Protein AF-A0A919MXL4-F1 (afdb_monomer_lite)

Radius of gyration: 24.83 Å; chains: 1; bounding box: 39×40×76 Å

Organism: NCBI:txid135950

Sequence (112 aa):
MSSLPDAERDASEVVQMLAGLVALLRGREPLSDDDTRTLLHMALEGSISAARVLEYLRALQGSGDGAATAVPPRLGPWRDWVPPRGDLLGQGAGAPRIEQLPRHRPRHDPGE

pLDDT: mean 73.87, std 18.13, range [36.5, 97.81]

Structure (mmCIF, N/CA/C/O backbone):
data_AF-A0A919MXL4-F1
#
_entry.id   AF-A0A919MXL4-F1
#
loop_
_atom_site.group_PDB
_atom_site.id
_atom_site.type_symbol
_atom_site.label_atom_id
_atom_site.label_alt_id
_atom_site.label_comp_id
_atom_site.label_asym_id
_atom_site.label_entity_id
_atom_site.label_seq_id
_atom_site.pdbx_PDB_ins_code
_atom_site.Cartn_x
_atom_site.Cartn_y
_atom_site.Cartn_z
_atom_site.occupancy
_atom_site.B_iso_or_equiv
_atom_site.auth_seq_id
_atom_site.auth_comp_id
_atom_site.auth_asym_id
_atom_site.auth_atom_id
_atom_site.pdbx_PDB_model_num
ATOM 1 N N . MET A 1 1 ? 21.582 -5.518 -1.707 1.00 46.72 1 MET A N 1
ATOM 2 C CA . MET A 1 1 ? 20.861 -4.246 -1.930 1.00 46.72 1 MET A CA 1
ATOM 3 C C . MET A 1 1 ? 19.547 -4.630 -2.588 1.00 46.72 1 MET A C 1
ATOM 5 O O . MET A 1 1 ? 19.627 -5.382 -3.552 1.00 46.72 1 MET A O 1
ATOM 9 N N . SER A 1 2 ? 18.387 -4.273 -2.021 1.00 63.69 2 SER A N 1
ATOM 10 C CA . SER A 1 2 ? 17.096 -4.641 -2.628 1.00 63.69 2 SER A CA 1
ATOM 11 C C . SER A 1 2 ? 16.904 -3.873 -3.936 1.00 63.69 2 SER A C 1
ATOM 13 O O . SER A 1 2 ? 17.401 -2.751 -4.080 1.00 63.69 2 SER A O 1
ATOM 15 N N . SER A 1 3 ? 16.285 -4.515 -4.925 1.00 81.38 3 SER A N 1
ATOM 16 C CA . SER A 1 3 ? 16.034 -3.884 -6.219 1.00 81.38 3 SER A CA 1
ATOM 17 C C . SER A 1 3 ? 14.839 -2.924 -6.134 1.00 81.38 3 SER A C 1
ATOM 19 O O . SER A 1 3 ? 14.040 -3.000 -5.202 1.00 81.38 3 SER A O 1
ATOM 21 N N . LEU A 1 4 ? 14.697 -2.005 -7.098 1.00 81.44 4 LEU A N 1
ATOM 22 C CA . LEU A 1 4 ? 13.546 -1.090 -7.151 1.00 81.44 4 LEU A CA 1
ATOM 23 C C . LEU A 1 4 ? 12.191 -1.843 -7.168 1.00 81.44 4 LEU A C 1
ATOM 25 O O . LEU A 1 4 ? 11.301 -1.439 -6.420 1.00 81.44 4 LEU A O 1
ATOM 29 N N . PRO A 1 5 ? 12.026 -2.948 -7.928 1.00 82.19 5 PRO A N 1
ATOM 30 C CA . PRO A 1 5 ? 10.831 -3.791 -7.842 1.00 82.19 5 PRO A CA 1
ATOM 31 C C . PRO A 1 5 ? 10.585 -4.403 -6.456 1.00 82.19 5 PRO A C 1
ATOM 33 O O . PRO A 1 5 ? 9.440 -4.443 -6.008 1.00 82.19 5 PRO A O 1
ATOM 36 N N . ASP A 1 6 ? 11.639 -4.845 -5.760 1.00 86.00 6 ASP A N 1
ATOM 37 C CA . ASP A 1 6 ? 11.503 -5.382 -4.398 1.00 86.00 6 ASP A CA 1
ATOM 38 C C . ASP A 1 6 ? 11.029 -4.286 -3.436 1.00 86.00 6 ASP A C 1
ATOM 40 O O . ASP A 1 6 ? 10.111 -4.497 -2.652 1.00 86.00 6 ASP A O 1
ATOM 44 N N . ALA A 1 7 ? 11.588 -3.077 -3.556 1.00 86.12 7 ALA A N 1
ATOM 45 C CA . ALA A 1 7 ? 11.196 -1.937 -2.734 1.00 86.12 7 ALA A CA 1
ATOM 46 C C . ALA A 1 7 ? 9.733 -1.512 -2.964 1.00 86.12 7 ALA A C 1
ATOM 48 O O . ALA A 1 7 ? 9.046 -1.148 -2.009 1.00 86.12 7 ALA A O 1
ATOM 49 N N . GLU A 1 8 ? 9.235 -1.555 -4.207 1.00 89.19 8 GLU A N 1
ATOM 50 C CA . GLU A 1 8 ? 7.821 -1.270 -4.494 1.00 89.19 8 GLU A CA 1
ATOM 51 C C . GLU A 1 8 ? 6.907 -2.326 -3.864 1.00 89.19 8 GLU A C 1
ATOM 53 O O . GLU A 1 8 ? 5.897 -1.987 -3.238 1.00 89.19 8 GLU A O 1
ATOM 58 N N . ARG A 1 9 ? 7.272 -3.605 -4.003 1.00 88.56 9 ARG A N 1
ATOM 59 C CA . ARG A 1 9 ? 6.531 -4.710 -3.398 1.00 88.56 9 ARG A CA 1
ATOM 60 C C . ARG A 1 9 ? 6.461 -4.550 -1.882 1.00 88.56 9 ARG A C 1
ATOM 62 O O . ARG A 1 9 ? 5.360 -4.568 -1.337 1.00 88.56 9 ARG A O 1
ATOM 69 N N . ASP A 1 10 ? 7.599 -4.329 -1.233 1.00 91.31 10 ASP A N 1
ATOM 70 C CA . ASP A 1 10 ? 7.683 -4.135 0.214 1.00 91.31 10 ASP A CA 1
ATOM 71 C C . ASP A 1 10 ? 6.823 -2.938 0.657 1.00 91.31 10 ASP A C 1
ATOM 73 O O . ASP A 1 10 ? 6.042 -3.036 1.605 1.00 91.31 10 ASP A O 1
ATOM 77 N N . ALA A 1 11 ? 6.885 -1.816 -0.071 1.00 90.12 11 ALA A N 1
ATOM 78 C CA . ALA A 1 11 ? 6.054 -0.645 0.209 1.00 90.12 11 ALA A CA 1
ATOM 79 C C . ALA A 1 11 ? 4.551 -0.950 0.062 1.00 90.12 11 ALA A C 1
ATOM 81 O O . ALA A 1 11 ? 3.746 -0.520 0.892 1.00 90.12 11 ALA A O 1
ATOM 82 N N . SER A 1 12 ? 4.159 -1.725 -0.953 1.00 90.75 12 SER A N 1
ATOM 83 C CA . SER A 1 12 ? 2.773 -2.169 -1.135 1.00 90.75 12 SER A CA 1
ATOM 84 C C . SER A 1 12 ? 2.309 -3.092 -0.003 1.00 90.75 12 SER A C 1
ATOM 86 O O . SER A 1 12 ? 1.182 -2.947 0.477 1.00 90.75 12 SER A O 1
ATOM 88 N N . GLU A 1 13 ? 3.153 -4.021 0.448 1.00 95.31 13 GLU A N 1
ATOM 89 C CA . GLU A 1 13 ? 2.853 -4.914 1.575 1.00 95.31 13 GLU A CA 1
ATOM 90 C C . GLU A 1 13 ? 2.656 -4.118 2.877 1.00 95.31 13 GLU A C 1
ATOM 92 O O . GLU A 1 13 ? 1.686 -4.346 3.604 1.00 95.31 13 GLU A O 1
ATOM 97 N N . VA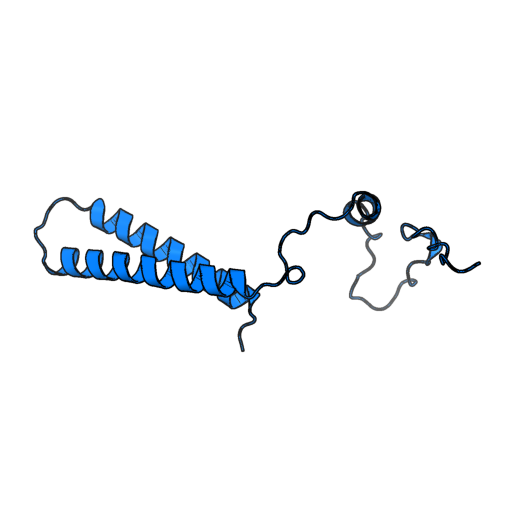L A 1 14 ? 3.493 -3.106 3.129 1.00 95.50 14 VAL A N 1
ATOM 98 C CA . VAL A 1 14 ? 3.354 -2.205 4.287 1.00 95.50 14 VAL A CA 1
ATOM 99 C C . VAL A 1 14 ? 2.055 -1.395 4.228 1.00 95.50 14 VAL A C 1
ATOM 101 O O . VAL A 1 14 ? 1.350 -1.302 5.235 1.00 95.50 14 VAL A O 1
ATOM 104 N N . VAL A 1 15 ? 1.686 -0.844 3.064 1.00 95.25 15 VAL A N 1
ATOM 105 C CA . VAL A 1 15 ? 0.408 -0.124 2.892 1.00 95.25 15 VAL A CA 1
ATOM 106 C C . VAL A 1 15 ? -0.778 -1.027 3.239 1.00 95.25 15 VAL A C 1
ATOM 108 O O . VAL A 1 15 ? -1.669 -0.617 3.987 1.00 95.25 15 VAL A O 1
ATOM 111 N N . GLN A 1 16 ? -0.783 -2.264 2.736 1.00 95.00 16 GLN A N 1
ATOM 112 C CA . GLN A 1 16 ? -1.858 -3.223 3.004 1.00 95.00 16 GLN A CA 1
ATOM 113 C C . GLN A 1 16 ? -1.910 -3.629 4.479 1.00 95.00 16 GLN A C 1
ATOM 115 O O . GLN A 1 16 ? -2.994 -3.671 5.066 1.00 95.00 16 GLN A O 1
ATOM 120 N N . MET A 1 17 ? -0.753 -3.872 5.098 1.00 97.81 17 MET A N 1
ATOM 121 C CA . MET A 1 17 ? -0.654 -4.203 6.518 1.00 97.81 17 MET A CA 1
ATOM 122 C C . MET A 1 17 ? -1.230 -3.084 7.393 1.00 97.81 17 MET A C 1
ATOM 124 O O . MET A 1 17 ? -2.046 -3.352 8.276 1.00 97.81 17 MET A O 1
ATOM 128 N N . LEU A 1 18 ? -0.852 -1.829 7.136 1.00 96.75 18 LEU A N 1
ATOM 129 C CA . LEU A 1 18 ? -1.323 -0.681 7.912 1.00 96.75 18 LEU A CA 1
ATOM 130 C C . LEU A 1 18 ? -2.817 -0.426 7.704 1.00 96.75 18 LEU A C 1
ATOM 132 O O . LEU A 1 18 ? -3.528 -0.162 8.672 1.00 96.75 18 LEU A O 1
ATOM 136 N N . ALA A 1 19 ? -3.326 -0.584 6.480 1.00 94.56 19 ALA A N 1
ATOM 137 C CA . ALA A 1 19 ? -4.762 -0.519 6.216 1.00 94.56 19 ALA A CA 1
ATOM 138 C C . ALA A 1 19 ? -5.536 -1.609 6.983 1.00 94.56 19 ALA A C 1
ATOM 140 O O . ALA A 1 19 ? -6.577 -1.326 7.584 1.00 94.56 19 ALA A O 1
ATOM 141 N N . GLY A 1 20 ? -5.005 -2.836 7.021 1.00 95.12 20 GLY A N 1
ATOM 142 C CA . GLY A 1 20 ? -5.557 -3.935 7.813 1.00 95.12 20 GLY A CA 1
ATOM 143 C C . GLY A 1 20 ? -5.542 -3.640 9.314 1.00 95.12 20 GLY A C 1
ATOM 144 O O . GLY A 1 20 ? -6.549 -3.840 9.990 1.00 95.12 20 GLY A O 1
ATOM 145 N N . LEU A 1 21 ? -4.442 -3.089 9.832 1.00 94.81 21 LEU A N 1
ATOM 146 C CA . LEU A 1 21 ? -4.327 -2.685 11.233 1.00 94.81 21 LEU A CA 1
ATOM 147 C C . LEU A 1 21 ? -5.344 -1.595 11.596 1.00 94.81 21 LEU A C 1
ATOM 149 O O . LEU A 1 21 ? -6.024 -1.711 12.611 1.00 94.81 21 LEU A O 1
ATOM 153 N N . VAL A 1 22 ? -5.511 -0.577 10.749 1.00 94.62 22 VAL A N 1
ATOM 154 C CA . VAL A 1 22 ? -6.539 0.462 10.927 1.00 94.62 22 VAL A CA 1
ATOM 155 C C . VAL A 1 22 ? -7.939 -0.154 10.975 1.00 94.62 22 VAL A C 1
ATOM 157 O O . VAL A 1 22 ? -8.734 0.209 11.842 1.00 94.62 22 VAL A O 1
ATOM 160 N N . ALA A 1 23 ? -8.251 -1.091 10.075 1.00 93.62 23 ALA A N 1
ATOM 161 C CA . ALA A 1 23 ? -9.544 -1.774 10.061 1.00 93.62 23 ALA A CA 1
ATOM 162 C C . ALA A 1 23 ? -9.776 -2.592 11.344 1.00 93.62 23 ALA A C 1
ATOM 164 O O . ALA A 1 23 ? -10.852 -2.507 11.938 1.00 93.62 23 ALA A O 1
ATOM 165 N N . LEU A 1 24 ? -8.755 -3.318 11.813 1.00 93.06 24 LEU A N 1
ATOM 166 C CA . LEU A 1 24 ? -8.807 -4.080 13.063 1.00 93.06 24 LEU A CA 1
ATOM 167 C C . LEU A 1 24 ? -9.008 -3.176 14.283 1.00 93.06 24 LEU A C 1
ATOM 169 O O . LEU A 1 24 ? -9.827 -3.489 15.144 1.00 93.06 24 LEU A O 1
ATOM 173 N N . LEU A 1 25 ? -8.296 -2.049 14.355 1.00 90.06 25 LEU A N 1
ATOM 174 C CA . LEU A 1 25 ? -8.402 -1.101 15.466 1.00 90.06 25 LEU A CA 1
ATOM 175 C C . LEU A 1 25 ? -9.760 -0.385 15.488 1.00 90.06 25 LEU A C 1
ATOM 177 O O . LEU A 1 25 ? -10.307 -0.169 16.563 1.00 90.06 25 LEU A O 1
ATOM 181 N N . ARG A 1 26 ? -10.343 -0.072 14.322 1.00 88.62 26 ARG A N 1
ATOM 182 C CA . ARG A 1 26 ? -11.698 0.506 14.220 1.00 88.62 26 ARG A CA 1
ATOM 183 C C . ARG A 1 26 ? -12.810 -0.482 14.573 1.00 88.62 26 ARG A C 1
ATOM 185 O O . ARG A 1 26 ? -13.873 -0.054 15.004 1.00 88.62 26 ARG A O 1
ATOM 192 N N . GLY A 1 27 ? -12.582 -1.776 14.353 1.00 86.31 27 GLY A N 1
ATOM 193 C CA . GLY A 1 27 ? -13.541 -2.839 14.659 1.00 86.31 27 GLY A CA 1
ATOM 194 C C . GLY A 1 27 ? -13.576 -3.259 16.132 1.00 86.31 27 GLY A C 1
ATOM 195 O O . GLY A 1 27 ? -14.440 -4.048 16.509 1.00 86.31 27 GLY A O 1
ATOM 196 N N . ARG A 1 28 ? -12.656 -2.763 16.970 1.00 82.19 28 ARG A N 1
ATOM 197 C CA . ARG A 1 28 ? -12.689 -2.995 18.419 1.00 82.19 28 ARG A CA 1
ATOM 198 C C . ARG A 1 28 ? -13.697 -2.037 19.073 1.00 82.19 28 ARG A C 1
ATOM 200 O O . ARG A 1 28 ? -13.568 -0.823 18.957 1.00 82.19 28 ARG A O 1
ATOM 207 N N . GLU A 1 29 ? -14.705 -2.605 19.738 1.00 67.25 29 GLU A N 1
ATOM 208 C CA . GLU A 1 29 ? -15.685 -1.908 20.598 1.00 67.25 29 GLU A CA 1
ATOM 209 C C . GLU A 1 29 ? -14.983 -1.066 21.692 1.00 67.25 29 GLU A C 1
ATOM 211 O O . GLU A 1 29 ? -13.827 -1.345 22.030 1.00 67.25 29 GLU A O 1
ATOM 216 N N . PRO A 1 30 ? -15.629 -0.016 22.240 1.00 61.50 30 PRO A N 1
ATOM 217 C CA . PRO A 1 30 ? -14.960 1.142 22.807 1.00 61.50 30 PRO A CA 1
ATOM 218 C C . PRO A 1 30 ? -14.550 0.893 24.258 1.00 61.50 30 PRO A C 1
ATOM 220 O O . PRO A 1 30 ? -15.092 1.477 25.194 1.00 61.50 30 PRO A O 1
ATOM 223 N N . LEU A 1 31 ? -13.513 0.089 24.464 1.00 57.16 31 LEU A N 1
ATOM 224 C CA . LEU A 1 31 ? -12.639 0.351 25.596 1.00 57.16 31 LEU A CA 1
ATOM 225 C C . LEU A 1 31 ? -11.829 1.583 25.214 1.00 57.16 31 LEU A C 1
ATOM 227 O O . LEU A 1 31 ? -11.015 1.545 24.296 1.00 57.16 31 LEU A O 1
ATOM 231 N N . SER A 1 32 ? -12.168 2.702 25.859 1.00 63.78 32 SER A N 1
ATOM 232 C CA . SER A 1 32 ? -11.495 3.999 25.788 1.00 63.78 32 SER A CA 1
ATOM 233 C C . SER A 1 32 ? -10.054 3.875 26.283 1.00 63.78 32 SER A C 1
ATOM 235 O O . SER A 1 32 ? -9.690 4.405 27.329 1.00 63.78 32 SER A O 1
ATOM 237 N N . ASP A 1 33 ? -9.260 3.144 25.526 1.00 82.50 33 ASP A N 1
ATOM 238 C CA . ASP A 1 33 ? -7.868 2.887 25.779 1.00 82.50 33 ASP A CA 1
ATOM 239 C C . ASP A 1 33 ? -7.083 3.898 24.951 1.00 82.50 33 ASP A C 1
ATOM 241 O O . ASP A 1 33 ? -7.166 3.930 23.717 1.00 82.50 33 ASP A O 1
ATOM 245 N N . ASP A 1 34 ? -6.412 4.810 25.644 1.00 86.62 34 ASP A N 1
ATOM 246 C CA . ASP A 1 34 ? -5.620 5.874 25.026 1.00 86.62 34 ASP A CA 1
ATOM 247 C C . ASP A 1 34 ? -4.545 5.285 24.095 1.00 86.62 34 ASP A C 1
ATOM 249 O O . ASP A 1 34 ? -4.277 5.810 23.010 1.00 86.62 34 ASP A O 1
ATOM 253 N N . ASP A 1 35 ? -4.056 4.093 24.441 1.00 87.06 35 ASP A N 1
ATOM 254 C CA . ASP A 1 35 ? -3.157 3.285 23.625 1.00 87.06 35 ASP A CA 1
ATOM 255 C C . ASP A 1 35 ? -3.801 2.891 22.288 1.00 87.06 35 ASP A C 1
ATOM 257 O O . ASP A 1 35 ? -3.174 3.011 21.236 1.00 87.06 35 ASP A O 1
ATOM 261 N N . THR A 1 36 ? -5.081 2.501 22.276 1.00 89.06 36 THR A N 1
ATOM 262 C CA . THR A 1 36 ? -5.799 2.160 21.035 1.00 89.06 36 THR A CA 1
ATOM 263 C C . THR A 1 36 ? -5.970 3.383 20.131 1.00 89.06 36 THR A C 1
ATOM 265 O O . THR A 1 36 ? -5.811 3.272 18.911 1.00 89.06 36 THR A O 1
ATOM 268 N N . ARG A 1 37 ? -6.237 4.570 20.698 1.00 89.44 37 ARG A N 1
ATOM 269 C CA . ARG A 1 37 ? -6.297 5.823 19.920 1.00 89.44 37 ARG A CA 1
ATOM 270 C C . ARG A 1 37 ? -4.934 6.193 19.347 1.00 89.44 37 ARG A C 1
ATOM 272 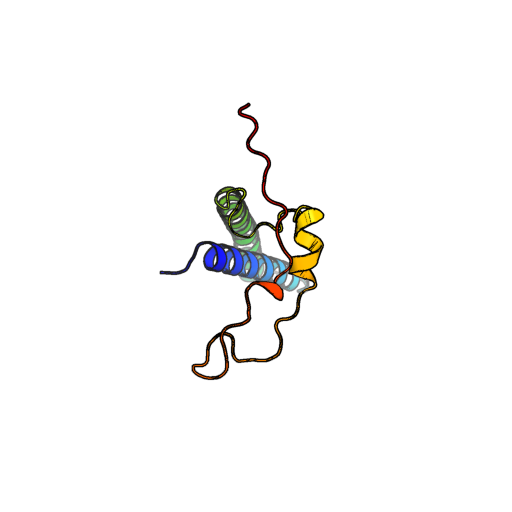O O . ARG A 1 37 ? -4.846 6.548 18.171 1.00 89.44 37 ARG A O 1
ATOM 279 N N . THR A 1 38 ? -3.885 6.060 20.150 1.00 92.06 38 THR A N 1
ATOM 280 C CA . THR A 1 38 ? -2.504 6.341 19.746 1.00 92.06 38 THR A CA 1
ATOM 281 C C . THR A 1 38 ? -2.056 5.396 18.632 1.00 92.06 38 THR A C 1
ATOM 283 O O . THR A 1 38 ? -1.564 5.847 17.598 1.00 92.06 38 THR A O 1
ATOM 286 N N . LEU A 1 39 ? -2.311 4.092 18.773 1.00 92.31 39 LEU A N 1
ATOM 287 C CA . LEU A 1 39 ? -2.032 3.086 17.745 1.00 92.31 39 LEU A CA 1
ATOM 288 C C . LEU A 1 39 ? -2.811 3.350 16.455 1.00 92.31 39 LEU A C 1
ATOM 290 O O . LEU A 1 39 ? -2.245 3.234 15.369 1.00 92.31 39 LEU A O 1
ATOM 294 N N . LEU A 1 40 ? -4.085 3.741 16.555 1.00 93.25 40 LEU A N 1
ATOM 295 C CA . LEU A 1 40 ? -4.895 4.077 15.386 1.00 93.25 40 LEU A CA 1
ATOM 296 C C . LEU A 1 40 ? -4.336 5.301 14.656 1.00 93.25 40 LEU A C 1
ATOM 298 O O . LEU A 1 40 ? -4.242 5.285 13.429 1.00 93.25 40 LEU A O 1
ATOM 302 N N . HIS A 1 41 ? -3.945 6.342 15.392 1.00 94.62 41 HIS A N 1
ATOM 303 C CA . HIS A 1 41 ? -3.341 7.535 14.808 1.00 94.62 41 HIS A CA 1
ATOM 304 C C . HIS A 1 41 ? -2.015 7.209 14.107 1.00 94.62 41 HIS A C 1
ATOM 306 O O . HIS A 1 41 ? -1.847 7.549 12.938 1.00 94.62 41 HIS A O 1
ATOM 312 N N . MET A 1 42 ? -1.121 6.463 14.764 1.00 96.69 42 MET A N 1
ATOM 313 C CA . MET A 1 42 ? 0.145 6.031 14.161 1.00 96.69 42 MET A CA 1
ATOM 314 C C . MET A 1 42 ? -0.069 5.164 12.917 1.00 96.69 42 MET A C 1
ATOM 316 O O . MET A 1 42 ? 0.619 5.349 11.917 1.00 96.69 42 MET A O 1
ATOM 320 N N . ALA A 1 43 ? -1.035 4.241 12.945 1.00 95.75 43 ALA A N 1
ATOM 321 C CA . ALA A 1 43 ? -1.341 3.392 11.798 1.00 95.75 43 ALA A CA 1
ATOM 322 C C . ALA A 1 43 ? -1.889 4.205 10.611 1.00 95.75 43 ALA A C 1
ATOM 324 O O . ALA A 1 43 ? -1.530 3.937 9.464 1.00 95.75 43 ALA A O 1
ATOM 325 N N . LEU A 1 44 ? -2.711 5.227 10.875 1.00 95.25 44 LEU A N 1
ATOM 326 C CA . LEU A 1 44 ? -3.222 6.135 9.847 1.00 95.25 44 LEU A CA 1
ATOM 327 C C . LEU A 1 44 ? -2.105 6.984 9.232 1.00 95.25 44 LEU A C 1
ATOM 329 O O . LEU A 1 44 ? -1.929 6.953 8.014 1.00 95.25 44 LEU A O 1
ATOM 333 N N . GLU A 1 45 ? -1.312 7.678 10.045 1.00 97.12 45 GLU A N 1
ATOM 334 C CA . GLU A 1 45 ? -0.196 8.503 9.557 1.00 97.12 45 GLU A CA 1
ATOM 335 C C . GLU A 1 45 ? 0.865 7.661 8.836 1.00 97.12 45 GLU A C 1
ATOM 337 O O . GLU A 1 45 ? 1.379 8.038 7.775 1.00 97.12 45 GLU A O 1
ATOM 342 N N . GLY A 1 46 ? 1.140 6.466 9.363 1.00 95.50 46 GLY A N 1
ATOM 343 C CA . GLY A 1 46 ? 1.996 5.479 8.721 1.00 95.50 46 GLY A CA 1
ATOM 344 C C . GLY A 1 46 ? 1.452 5.058 7.358 1.00 95.50 46 GLY A C 1
ATOM 345 O O . GLY A 1 46 ? 2.212 5.006 6.395 1.00 95.50 46 GLY A O 1
ATOM 346 N N . SER A 1 47 ? 0.141 4.808 7.242 1.00 94.00 47 SER A N 1
ATOM 347 C CA . SER A 1 47 ? -0.477 4.394 5.975 1.00 94.00 47 SER A CA 1
ATOM 348 C C . SER A 1 47 ? -0.365 5.477 4.899 1.00 94.00 47 SER A C 1
ATOM 350 O O . SER A 1 47 ? -0.025 5.177 3.755 1.00 94.00 47 SER A O 1
ATOM 352 N N . ILE A 1 48 ? -0.559 6.745 5.279 1.00 95.50 48 ILE A N 1
ATOM 353 C CA . ILE A 1 48 ? -0.400 7.902 4.390 1.00 95.50 48 ILE A CA 1
ATOM 354 C C . ILE A 1 48 ? 1.059 8.021 3.941 1.00 95.50 48 ILE A C 1
ATOM 356 O O . ILE A 1 48 ? 1.339 8.220 2.759 1.00 95.50 48 ILE A O 1
ATOM 360 N N . SER A 1 49 ? 1.998 7.874 4.875 1.00 95.94 49 SER A N 1
ATOM 361 C CA . 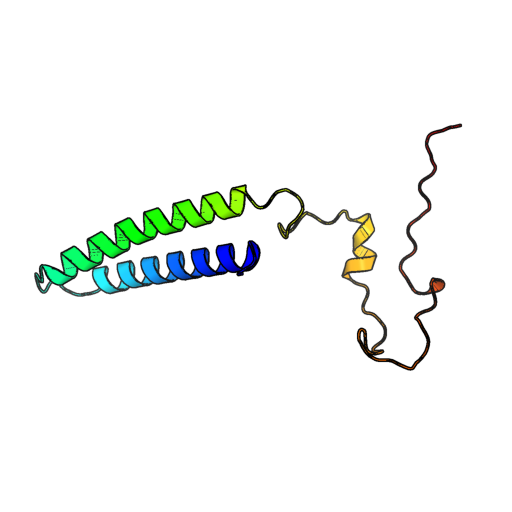SER A 1 49 ? 3.431 7.961 4.586 1.00 95.94 49 SER A CA 1
ATOM 362 C C . SER A 1 49 ? 3.896 6.833 3.659 1.00 95.94 49 SER A C 1
ATOM 364 O O . SER A 1 49 ? 4.571 7.095 2.666 1.00 95.94 49 SER A O 1
ATOM 366 N N . ALA A 1 50 ? 3.478 5.593 3.923 1.00 93.69 50 ALA A N 1
ATOM 367 C CA . ALA A 1 50 ? 3.791 4.438 3.086 1.00 93.69 50 ALA A CA 1
ATOM 368 C C . ALA A 1 50 ? 3.189 4.567 1.676 1.00 93.69 50 ALA A C 1
ATOM 370 O O . ALA A 1 50 ? 3.856 4.253 0.691 1.00 93.69 50 ALA A O 1
ATOM 371 N N . ALA A 1 51 ? 1.968 5.102 1.557 1.00 95.38 51 ALA A N 1
ATOM 372 C CA . ALA A 1 51 ? 1.339 5.354 0.262 1.00 95.38 51 ALA A CA 1
ATOM 373 C C . ALA A 1 51 ? 2.130 6.370 -0.580 1.00 95.38 51 ALA A C 1
ATOM 375 O O . ALA A 1 51 ? 2.321 6.149 -1.774 1.00 95.38 51 ALA A O 1
ATOM 376 N N . ARG A 1 52 ? 2.657 7.435 0.041 1.00 96.88 52 ARG A N 1
ATOM 377 C CA . ARG A 1 52 ? 3.526 8.414 -0.640 1.00 96.88 52 ARG A CA 1
ATOM 378 C C . ARG A 1 52 ? 4.833 7.791 -1.125 1.00 96.88 52 ARG A C 1
ATOM 380 O O . ARG A 1 52 ? 5.287 8.104 -2.220 1.00 96.88 52 ARG A O 1
ATOM 387 N N . VAL A 1 53 ? 5.434 6.903 -0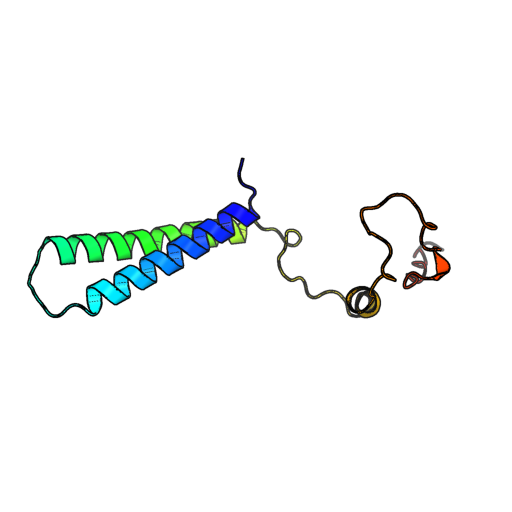.331 1.00 94.75 53 VAL A N 1
ATOM 388 C CA . VAL A 1 53 ? 6.641 6.167 -0.743 1.00 94.75 53 VAL A CA 1
ATOM 389 C C . VAL A 1 53 ? 6.335 5.263 -1.932 1.00 94.75 53 VAL A C 1
ATOM 391 O O . VAL A 1 53 ? 7.072 5.281 -2.912 1.00 94.75 53 VAL A O 1
ATOM 394 N N . LEU A 1 54 ? 5.229 4.519 -1.887 1.00 93.56 54 LEU A N 1
ATOM 395 C CA . LEU A 1 54 ? 4.801 3.671 -2.997 1.00 93.56 54 LEU A CA 1
ATOM 396 C C . LEU A 1 54 ? 4.558 4.483 -4.279 1.00 93.56 54 LEU A C 1
ATOM 398 O O . LEU A 1 54 ? 4.989 4.080 -5.356 1.00 93.56 54 LEU A O 1
ATOM 402 N N . GLU A 1 55 ? 3.901 5.637 -4.168 1.00 92.62 55 GLU A N 1
ATOM 403 C CA . GLU A 1 55 ? 3.691 6.556 -5.290 1.00 92.62 55 GLU A CA 1
ATOM 404 C C . GLU A 1 55 ? 5.019 7.058 -5.872 1.00 92.62 55 GLU A C 1
ATOM 406 O O . GLU A 1 55 ? 5.214 7.025 -7.087 1.00 92.62 55 GLU A O 1
ATOM 411 N N . TYR A 1 56 ? 5.966 7.441 -5.015 1.00 91.00 56 TYR A N 1
ATOM 412 C CA . TYR A 1 56 ? 7.307 7.841 -5.434 1.00 91.00 56 TYR A CA 1
ATOM 413 C C . TYR A 1 56 ? 8.059 6.711 -6.155 1.00 91.00 56 TYR A C 1
ATOM 415 O O . TYR A 1 56 ? 8.632 6.936 -7.220 1.00 91.00 56 TYR A O 1
ATOM 423 N N . LEU A 1 57 ? 8.029 5.487 -5.622 1.00 89.19 57 LEU A N 1
ATOM 424 C CA . LEU A 1 57 ? 8.689 4.329 -6.236 1.00 89.19 57 LEU A CA 1
ATOM 425 C C . LEU A 1 57 ? 8.093 3.993 -7.609 1.00 89.19 57 LEU A C 1
ATOM 427 O O . LEU A 1 57 ? 8.833 3.701 -8.546 1.00 89.19 57 LEU A O 1
ATOM 431 N N . ARG A 1 58 ? 6.772 4.117 -7.759 1.00 86.44 58 ARG A N 1
ATOM 432 C CA . ARG A 1 58 ? 6.091 3.965 -9.052 1.00 86.44 58 ARG A CA 1
ATOM 433 C C . ARG A 1 58 ? 6.453 5.062 -10.041 1.00 86.44 58 ARG A C 1
ATOM 435 O O . ARG A 1 58 ? 6.602 4.780 -11.221 1.00 86.44 58 ARG A O 1
ATOM 442 N N . ALA A 1 59 ? 6.622 6.298 -9.578 1.00 86.31 59 ALA A N 1
ATOM 443 C CA . ALA A 1 59 ? 7.078 7.392 -10.431 1.00 86.31 59 ALA A CA 1
ATOM 444 C C . ALA A 1 59 ? 8.528 7.192 -10.914 1.00 86.31 59 ALA A C 1
ATOM 446 O O . ALA A 1 59 ? 8.878 7.654 -12.000 1.00 86.31 59 ALA A O 1
ATOM 447 N N . LEU A 1 60 ? 9.365 6.498 -10.132 1.00 84.00 60 LEU A N 1
ATOM 448 C CA . LEU A 1 60 ? 10.729 6.133 -10.530 1.00 84.00 60 LEU A CA 1
ATOM 449 C C . LEU A 1 60 ? 10.782 5.000 -11.559 1.00 84.00 60 LEU A C 1
ATOM 451 O O . LEU A 1 60 ? 11.734 4.947 -12.338 1.00 84.00 60 LEU A O 1
ATOM 455 N N . GLN A 1 61 ? 9.791 4.105 -11.580 1.00 72.81 61 GLN A N 1
ATOM 456 C CA . GLN A 1 61 ? 9.650 3.123 -12.651 1.00 72.81 61 GLN A CA 1
ATOM 457 C C . 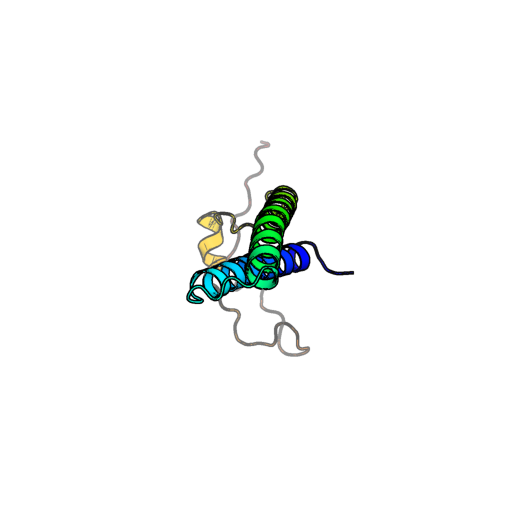GLN A 1 61 ? 9.277 3.855 -13.948 1.00 72.81 61 GLN A C 1
ATOM 459 O O . GLN A 1 61 ? 8.111 4.109 -14.246 1.00 72.81 61 GLN A O 1
ATOM 464 N N . GLY A 1 62 ? 10.292 4.228 -14.730 1.00 62.09 62 GLY A N 1
ATOM 465 C CA . GLY A 1 62 ? 10.106 4.770 -16.072 1.00 62.09 62 GLY A CA 1
ATOM 466 C C . GLY A 1 62 ? 9.349 3.790 -16.977 1.00 62.09 62 GLY A C 1
ATOM 467 O O . GLY A 1 62 ? 9.146 2.621 -16.644 1.00 62.09 62 GLY A O 1
ATOM 468 N N . SER A 1 63 ? 8.943 4.243 -18.166 1.00 55.75 63 SER A N 1
ATOM 469 C CA . SER A 1 63 ? 8.279 3.406 -19.174 1.00 55.75 63 SER A CA 1
ATOM 470 C C . SER A 1 63 ? 9.234 2.340 -19.737 1.00 55.75 63 SER A C 1
ATOM 472 O O . SER A 1 63 ? 9.751 2.485 -20.842 1.00 55.75 63 SER A O 1
ATOM 474 N N . GLY A 1 64 ? 9.514 1.291 -18.969 1.00 53.44 64 GLY A N 1
ATOM 475 C CA . GLY A 1 64 ? 10.422 0.213 -19.360 1.00 53.44 64 GLY A CA 1
ATOM 476 C C . GLY A 1 64 ? 10.638 -0.865 -18.298 1.00 53.44 64 GLY A C 1
ATOM 477 O O . GLY A 1 64 ? 10.803 -2.025 -18.665 1.00 53.44 64 GLY A O 1
ATOM 478 N N . ASP A 1 65 ? 10.538 -0.534 -17.008 1.00 52.97 65 ASP A N 1
ATOM 479 C CA . ASP A 1 65 ? 11.020 -1.415 -15.928 1.00 52.97 65 ASP A CA 1
ATOM 480 C C . ASP A 1 65 ? 9.906 -2.198 -15.212 1.00 52.97 65 ASP A C 1
ATOM 482 O O . ASP A 1 65 ? 9.853 -2.266 -13.988 1.00 52.97 65 ASP A O 1
ATOM 486 N N . GLY A 1 66 ? 9.004 -2.821 -15.977 1.00 54.16 66 GLY A N 1
ATOM 487 C CA . GLY A 1 66 ? 8.012 -3.761 -15.429 1.00 54.16 66 GLY A CA 1
ATOM 488 C C . GLY A 1 66 ? 6.584 -3.233 -15.304 1.00 54.16 66 GLY A C 1
ATOM 489 O O . GLY A 1 66 ? 5.685 -4.003 -14.964 1.00 54.16 66 GLY A O 1
ATOM 490 N N . ALA A 1 67 ? 6.320 -1.979 -15.688 1.00 51.62 67 ALA A N 1
ATOM 491 C CA . ALA A 1 67 ? 4.964 -1.597 -16.068 1.00 51.62 67 ALA A CA 1
ATOM 492 C C . ALA A 1 67 ? 4.507 -2.566 -17.166 1.00 51.62 67 ALA A C 1
ATOM 494 O O . ALA A 1 67 ? 5.239 -2.767 -18.141 1.00 51.62 67 ALA A O 1
ATOM 495 N N . ALA A 1 68 ? 3.330 -3.181 -17.006 1.00 50.06 68 ALA A N 1
ATOM 496 C CA . ALA A 1 68 ? 2.695 -3.994 -18.037 1.00 50.06 68 ALA A CA 1
ATOM 497 C C . ALA A 1 68 ? 2.418 -3.104 -19.257 1.00 50.06 68 ALA A C 1
ATOM 499 O O . ALA A 1 68 ? 1.326 -2.575 -19.453 1.00 50.06 68 ALA A O 1
ATOM 500 N N . THR A 1 69 ? 3.456 -2.860 -20.049 1.00 53.00 69 THR A N 1
ATOM 501 C CA . THR A 1 69 ? 3.371 -2.102 -21.280 1.00 53.00 69 THR A CA 1
ATOM 502 C C . THR A 1 69 ? 2.515 -2.930 -22.213 1.00 53.00 69 THR A C 1
ATOM 504 O O . THR A 1 69 ? 2.692 -4.144 -22.332 1.00 53.00 69 THR A O 1
ATOM 507 N N . ALA A 1 70 ? 1.527 -2.285 -22.833 1.00 58.91 70 ALA A N 1
ATOM 508 C CA . ALA A 1 70 ? 0.713 -2.931 -23.843 1.00 58.91 70 ALA A CA 1
ATOM 509 C C . ALA A 1 70 ? 1.654 -3.422 -24.949 1.00 58.91 70 ALA A C 1
ATOM 511 O O . ALA A 1 70 ? 2.152 -2.639 -25.759 1.00 58.91 70 ALA A O 1
ATOM 512 N N . VAL A 1 71 ? 1.950 -4.721 -24.927 1.00 59.69 71 VAL A N 1
ATOM 513 C CA . VAL A 1 71 ? 2.844 -5.349 -25.889 1.00 59.69 71 VAL A CA 1
ATOM 514 C C . VAL A 1 71 ? 2.189 -5.188 -27.263 1.00 59.69 71 VAL A C 1
ATOM 516 O O . VAL A 1 71 ? 1.046 -5.622 -27.439 1.00 59.69 71 VAL A O 1
ATOM 519 N N . PRO A 1 72 ? 2.859 -4.550 -28.242 1.00 65.12 72 PRO A N 1
ATOM 520 C CA . PRO A 1 72 ? 2.295 -4.358 -29.569 1.00 65.12 72 PRO A CA 1
ATOM 521 C C . PRO A 1 72 ? 1.770 -5.683 -30.145 1.00 65.12 72 PRO A C 1
ATOM 523 O O . PRO A 1 72 ? 2.482 -6.684 -30.045 1.00 65.12 72 PRO A O 1
ATOM 526 N N . PRO A 1 73 ? 0.603 -5.716 -30.821 1.00 67.25 73 PRO A N 1
ATOM 527 C CA . PRO A 1 73 ? 0.001 -6.960 -31.320 1.00 67.25 73 PRO A CA 1
ATOM 528 C C . PRO A 1 73 ? 0.941 -7.810 -32.189 1.00 67.25 73 PRO A C 1
ATOM 530 O O . PRO A 1 73 ? 0.854 -9.033 -32.197 1.00 67.25 73 PRO A O 1
ATOM 533 N N . ARG A 1 74 ? 1.902 -7.169 -32.872 1.00 69.50 74 ARG A N 1
ATOM 534 C CA . ARG A 1 74 ? 2.963 -7.830 -33.657 1.00 69.50 74 ARG A CA 1
ATOM 535 C C . ARG A 1 74 ? 3.873 -8.763 -32.845 1.00 69.50 74 ARG A C 1
ATOM 537 O O . ARG A 1 74 ? 4.493 -9.643 -33.427 1.00 69.50 74 ARG A O 1
ATOM 544 N N . LEU A 1 75 ? 3.959 -8.572 -31.530 1.00 68.25 75 LEU A N 1
ATOM 545 C CA . LEU A 1 75 ? 4.697 -9.432 -30.601 1.00 68.25 75 LEU A CA 1
ATOM 546 C C . LEU A 1 75 ? 3.788 -10.475 -29.925 1.00 68.25 75 LEU A C 1
ATOM 548 O O . LEU A 1 75 ? 4.282 -11.313 -29.179 1.00 68.25 75 LEU A O 1
ATOM 552 N N . GLY A 1 76 ? 2.483 -10.487 -30.226 1.00 69.44 76 GLY A N 1
ATOM 553 C CA . GLY A 1 76 ? 1.536 -11.513 -29.771 1.00 69.44 76 GLY A CA 1
ATOM 554 C C . GLY A 1 76 ? 2.008 -12.956 -30.014 1.00 69.44 76 GLY A C 1
ATOM 555 O O . GLY A 1 76 ? 1.950 -13.751 -29.080 1.00 69.44 76 GLY A O 1
ATOM 556 N N . PRO A 1 77 ? 2.593 -13.291 -31.184 1.00 72.50 77 PRO A N 1
ATOM 557 C CA . PRO A 1 77 ? 3.135 -14.627 -31.428 1.00 72.50 77 PRO A CA 1
ATOM 558 C C . PRO A 1 77 ? 4.248 -15.052 -30.462 1.00 72.50 77 PRO A C 1
ATOM 560 O O . PRO A 1 77 ? 4.431 -16.242 -30.258 1.00 72.50 77 PRO A O 1
ATOM 563 N N . TRP A 1 78 ? 4.988 -14.108 -29.868 1.00 72.25 78 TRP A N 1
ATOM 564 C CA . TRP A 1 78 ? 6.027 -14.404 -28.875 1.00 72.25 78 TRP A CA 1
ATOM 565 C C . TRP A 1 78 ? 5.453 -14.656 -27.483 1.00 72.25 78 TRP A C 1
ATOM 567 O O . TRP A 1 78 ? 6.018 -15.438 -26.729 1.00 72.25 78 TRP A O 1
ATOM 577 N N . ARG A 1 79 ? 4.324 -14.020 -27.149 1.00 65.75 79 ARG A N 1
ATOM 578 C CA . ARG A 1 79 ? 3.611 -14.248 -25.885 1.00 65.75 79 ARG A CA 1
ATOM 579 C C . ARG A 1 79 ? 3.052 -15.667 -25.807 1.00 65.75 79 ARG A C 1
ATOM 581 O O . ARG A 1 79 ? 3.087 -16.284 -24.751 1.00 65.75 79 ARG A O 1
ATOM 588 N N . ASP A 1 80 ? 2.538 -16.156 -26.930 1.00 68.56 80 ASP A N 1
ATOM 589 C CA . ASP A 1 80 ? 1.863 -17.453 -27.009 1.00 68.56 80 ASP A CA 1
ATOM 590 C C . ASP A 1 80 ? 2.838 -18.588 -27.399 1.00 68.56 80 ASP A C 1
ATOM 592 O O . ASP A 1 80 ? 2.458 -19.758 -27.466 1.00 68.56 80 ASP A O 1
ATOM 596 N N . TRP A 1 81 ? 4.110 -18.256 -27.650 1.00 72.56 81 TRP A N 1
ATOM 597 C CA . TRP A 1 81 ? 5.146 -19.229 -27.971 1.00 72.56 81 TRP A CA 1
ATOM 598 C C . TRP A 1 81 ? 5.649 -19.917 -26.703 1.00 72.56 81 TRP A C 1
ATOM 600 O O . TRP A 1 81 ? 6.253 -19.302 -25.826 1.00 72.56 81 TRP A O 1
ATOM 610 N N . VAL A 1 82 ? 5.425 -21.226 -26.631 1.00 64.06 82 VAL A N 1
ATOM 611 C CA . VAL A 1 82 ? 5.995 -22.092 -25.600 1.00 64.06 82 VAL A CA 1
ATOM 612 C C . VAL A 1 82 ? 7.224 -22.767 -26.206 1.00 64.06 82 VAL A C 1
ATOM 614 O O . VAL A 1 82 ? 7.061 -23.508 -27.182 1.00 64.06 82 VAL A O 1
ATOM 617 N N . PRO A 1 83 ? 8.444 -22.546 -25.676 1.00 61.28 83 PRO A N 1
ATOM 618 C CA . PRO A 1 83 ? 9.603 -23.279 -26.154 1.00 61.28 83 PRO A CA 1
ATOM 619 C C . PRO A 1 83 ? 9.344 -24.784 -25.999 1.00 61.28 83 PRO A C 1
ATOM 621 O O . PRO A 1 83 ? 8.777 -25.206 -24.981 1.00 61.28 83 PRO A O 1
ATOM 624 N N . PRO A 1 84 ? 9.744 -25.621 -26.974 1.00 62.94 84 PRO A N 1
ATOM 625 C CA . PRO A 1 84 ? 9.776 -27.061 -26.752 1.00 62.94 84 PRO A CA 1
ATOM 626 C C . PRO A 1 84 ? 10.581 -27.312 -25.474 1.00 62.94 84 PRO A C 1
ATOM 628 O O . PRO A 1 84 ? 11.611 -26.672 -25.276 1.00 62.94 84 PRO A O 1
ATOM 631 N N . ARG A 1 85 ? 10.072 -28.173 -24.582 1.00 59.09 85 ARG A N 1
ATOM 632 C CA . ARG A 1 85 ? 10.654 -28.438 -23.256 1.00 59.09 85 ARG A CA 1
ATOM 633 C C . ARG A 1 85 ? 12.053 -29.054 -23.392 1.00 59.09 85 ARG A C 1
ATOM 635 O O . ARG A 1 85 ? 12.214 -30.265 -23.323 1.00 59.09 85 ARG A O 1
ATOM 642 N N . GLY A 1 86 ? 13.037 -28.206 -23.629 1.00 52.34 86 GLY A N 1
ATOM 643 C CA . GLY A 1 86 ? 14.457 -28.428 -23.443 1.00 52.34 86 GLY A CA 1
ATOM 644 C C . GLY A 1 86 ? 14.915 -27.342 -22.488 1.00 52.34 86 GLY A C 1
ATOM 645 O O . GLY A 1 86 ? 14.498 -26.189 -22.622 1.00 52.34 86 GLY A O 1
ATOM 646 N N . ASP A 1 87 ? 15.668 -27.734 -21.469 1.00 47.56 87 ASP A N 1
ATOM 647 C CA . ASP A 1 87 ? 16.023 -26.877 -20.348 1.00 47.56 87 ASP A CA 1
ATOM 648 C C . ASP A 1 87 ? 16.563 -25.527 -20.829 1.00 47.56 87 ASP A C 1
ATOM 650 O O . ASP A 1 87 ? 17.663 -25.437 -21.373 1.00 47.56 87 ASP A O 1
ATOM 654 N N . LEU A 1 88 ? 15.814 -24.450 -20.563 1.00 54.78 88 LEU A N 1
ATOM 655 C CA . LEU A 1 88 ? 16.251 -23.069 -20.814 1.00 54.78 88 LEU A CA 1
ATOM 656 C C . LEU A 1 88 ? 17.547 -22.718 -20.054 1.00 54.78 88 LEU A C 1
ATOM 658 O O . LEU A 1 88 ? 18.124 -21.658 -20.278 1.00 54.78 88 LEU A O 1
ATOM 662 N N . LEU A 1 89 ? 18.004 -23.607 -19.166 1.00 56.38 89 LEU A N 1
ATOM 663 C CA . LEU A 1 89 ? 19.188 -23.466 -18.327 1.00 56.38 89 LEU A CA 1
ATOM 664 C C . LEU A 1 89 ? 20.104 -24.708 -18.337 1.00 56.38 89 LEU A C 1
ATOM 666 O O . LEU A 1 89 ? 20.991 -24.802 -17.493 1.00 56.38 89 LEU A O 1
ATOM 670 N N . GLY A 1 90 ? 19.914 -25.670 -19.246 1.00 42.41 90 GLY A N 1
ATOM 671 C CA . GLY A 1 90 ? 20.594 -26.968 -19.173 1.00 42.41 90 GLY A CA 1
ATOM 672 C C . GLY A 1 90 ? 21.367 -27.318 -20.436 1.00 42.41 90 GLY A C 1
ATOM 673 O O . GLY A 1 90 ? 20.806 -27.455 -21.518 1.00 42.41 90 GLY A O 1
ATOM 674 N N . GLN A 1 91 ? 22.678 -27.483 -20.288 1.00 51.09 91 GLN A N 1
ATOM 675 C CA . GLN A 1 91 ? 23.574 -28.032 -21.300 1.00 51.09 91 GLN A CA 1
ATOM 676 C C . GLN A 1 91 ? 23.033 -29.354 -21.874 1.00 51.09 91 GLN A C 1
ATOM 678 O O . GLN A 1 91 ? 22.864 -30.325 -21.144 1.00 51.09 91 GLN A O 1
ATOM 683 N N . GLY A 1 92 ? 22.874 -29.415 -23.199 1.00 55.59 92 GLY A N 1
ATOM 684 C CA . GLY A 1 92 ? 22.877 -30.681 -23.935 1.00 55.59 92 GLY A CA 1
ATOM 685 C C . GLY A 1 92 ? 21.530 -31.185 -24.452 1.00 55.59 92 GLY A C 1
ATOM 686 O O . GLY A 1 92 ? 21.074 -32.233 -24.024 1.00 55.59 92 GLY A O 1
ATOM 687 N N . ALA A 1 93 ? 20.963 -30.514 -25.456 1.00 50.41 93 ALA A N 1
ATOM 688 C CA . ALA A 1 93 ? 20.314 -31.156 -26.610 1.00 50.41 93 ALA A CA 1
ATOM 689 C C . ALA A 1 93 ? 19.887 -30.078 -27.617 1.00 50.41 93 ALA A C 1
ATOM 691 O O . ALA A 1 93 ? 18.787 -29.555 -27.526 1.00 50.41 93 ALA A O 1
ATOM 692 N N . GLY A 1 94 ? 20.771 -29.750 -28.567 1.00 52.34 94 GLY A N 1
ATOM 69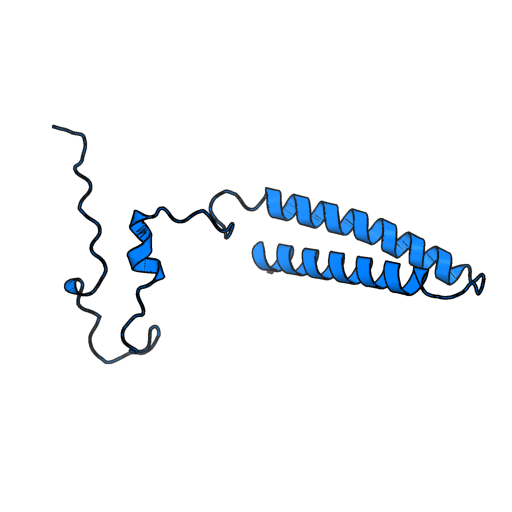3 C CA . GLY A 1 94 ? 20.458 -28.975 -29.777 1.00 52.34 94 GLY A CA 1
ATOM 694 C C . GLY A 1 94 ? 19.881 -27.576 -29.540 1.00 52.34 94 GLY A C 1
ATOM 695 O O . GLY A 1 94 ? 18.689 -27.424 -29.298 1.00 52.34 94 GLY A O 1
ATOM 696 N N . ALA A 1 95 ? 20.705 -26.537 -29.706 1.00 51.88 95 ALA A N 1
ATOM 697 C CA . ALA A 1 95 ? 20.213 -25.161 -29.760 1.00 51.88 95 ALA A CA 1
ATOM 698 C C . ALA A 1 95 ? 18.988 -25.068 -30.702 1.00 51.88 95 ALA A C 1
ATOM 700 O O . ALA A 1 95 ? 19.049 -25.615 -31.813 1.00 51.88 95 ALA A O 1
ATOM 701 N N . PRO A 1 96 ? 17.879 -24.427 -30.285 1.00 53.59 96 PRO A N 1
ATOM 702 C CA . PRO A 1 96 ? 16.695 -24.319 -31.126 1.00 53.59 96 PRO A CA 1
ATOM 703 C C . PRO A 1 96 ? 17.085 -23.633 -32.436 1.00 53.59 96 PRO A C 1
ATOM 705 O O . PRO A 1 96 ? 17.675 -22.550 -32.433 1.00 53.59 96 PRO A O 1
ATOM 708 N N . ARG A 1 97 ? 16.805 -24.287 -33.572 1.00 56.72 97 ARG A N 1
ATOM 709 C CA . ARG A 1 97 ? 17.095 -23.702 -34.886 1.00 56.72 97 ARG A CA 1
ATOM 710 C C . ARG A 1 97 ? 16.332 -22.388 -35.005 1.00 56.72 97 ARG A C 1
ATOM 712 O O . ARG A 1 97 ? 15.133 -22.348 -34.742 1.00 56.72 97 ARG A O 1
ATOM 719 N N . ILE A 1 98 ? 17.018 -21.340 -35.458 1.00 55.00 98 ILE A N 1
ATOM 720 C CA . ILE A 1 98 ? 16.478 -19.981 -35.640 1.00 55.00 98 ILE A CA 1
ATOM 721 C C . ILE A 1 98 ? 15.190 -19.987 -36.495 1.00 55.00 98 ILE A C 1
ATOM 723 O O . ILE A 1 98 ? 14.342 -19.110 -36.357 1.00 55.00 98 ILE A O 1
ATOM 727 N N . GLU A 1 99 ? 14.984 -21.009 -37.336 1.00 59.06 99 GLU A N 1
ATOM 728 C CA . GLU A 1 99 ? 13.751 -21.207 -38.108 1.00 59.06 99 GLU A CA 1
ATOM 729 C C . GLU A 1 99 ? 12.483 -21.467 -37.276 1.00 59.06 99 GLU A C 1
ATOM 731 O O . GLU A 1 99 ? 11.389 -21.276 -37.800 1.00 59.06 99 GLU A O 1
ATOM 736 N N . GLN A 1 100 ? 12.610 -21.911 -36.022 1.00 56.97 100 GLN A N 1
ATOM 737 C CA . GLN A 1 100 ? 11.486 -22.261 -35.142 1.00 56.97 100 GLN A CA 1
ATOM 738 C C . GLN A 1 100 ? 11.002 -21.087 -34.279 1.00 56.97 100 GLN A C 1
ATOM 740 O O . GLN A 1 100 ? 9.993 -21.210 -33.581 1.00 56.97 100 GLN A O 1
ATOM 745 N N . LEU A 1 101 ? 11.711 -19.954 -34.310 1.00 60.50 101 LEU A N 1
ATOM 746 C CA . LEU A 1 101 ? 11.312 -18.742 -33.604 1.00 60.50 101 LEU A CA 1
ATOM 747 C C . LEU A 1 101 ? 10.334 -17.937 -34.477 1.00 60.50 101 LEU A C 1
ATOM 749 O O . LEU A 1 101 ? 10.510 -17.884 -35.701 1.00 60.50 101 LEU A O 1
ATOM 753 N N . PRO A 1 102 ? 9.326 -17.267 -33.886 1.00 61.75 102 PRO A N 1
ATOM 754 C CA . PRO A 1 102 ? 8.475 -16.340 -34.623 1.00 61.75 102 PRO A CA 1
ATOM 755 C C . PRO A 1 102 ? 9.327 -15.261 -35.316 1.00 61.75 102 PRO A C 1
ATOM 757 O O . PRO A 1 102 ? 9.886 -14.370 -34.678 1.00 61.75 102 PRO A O 1
ATOM 760 N N . ARG A 1 103 ? 9.471 -15.355 -36.645 1.00 60.97 103 ARG A N 1
ATOM 761 C CA . ARG A 1 103 ? 10.353 -14.468 -37.417 1.00 60.97 103 ARG A CA 1
ATOM 762 C C . ARG A 1 103 ? 9.834 -13.034 -37.382 1.00 60.97 103 ARG A C 1
ATOM 764 O O . ARG A 1 103 ? 8.721 -12.752 -37.826 1.00 60.97 103 ARG A O 1
ATOM 771 N N . HIS A 1 104 ? 10.676 -12.113 -36.927 1.00 53.44 104 HIS A N 1
ATOM 772 C CA . HIS A 1 104 ? 10.454 -10.693 -37.154 1.00 53.44 104 HIS A CA 1
ATOM 773 C C . HIS A 1 104 ? 10.597 -10.434 -38.662 1.00 53.44 104 HIS A C 1
ATOM 775 O O . HIS A 1 104 ? 11.606 -10.815 -39.257 1.00 53.44 104 HIS A O 1
ATOM 781 N N . ARG A 1 105 ? 9.597 -9.822 -39.311 1.00 58.34 105 ARG A N 1
ATOM 782 C CA . ARG A 1 105 ? 9.798 -9.339 -40.687 1.00 58.34 105 ARG A CA 1
ATOM 783 C C . ARG A 1 105 ? 10.934 -8.305 -40.652 1.00 58.34 105 ARG A C 1
ATOM 785 O O . ARG A 1 105 ? 10.885 -7.437 -39.770 1.00 58.34 105 ARG A O 1
ATOM 792 N N . PRO A 1 106 ? 11.939 -8.392 -41.545 1.00 52.16 106 PRO A N 1
ATOM 793 C CA . PRO A 1 106 ? 12.980 -7.381 -41.634 1.00 52.16 106 PRO A CA 1
ATOM 794 C C . PRO A 1 106 ? 12.333 -6.010 -41.803 1.00 52.16 106 PRO A C 1
ATOM 796 O O . PRO A 1 106 ? 11.412 -5.834 -42.604 1.00 52.16 106 PRO A O 1
ATOM 799 N N . ARG A 1 107 ? 12.785 -5.057 -40.992 1.00 53.91 107 ARG A N 1
ATOM 800 C CA . ARG A 1 107 ? 12.456 -3.646 -41.149 1.00 53.91 107 ARG A CA 1
ATOM 801 C C . ARG A 1 107 ? 13.031 -3.247 -42.510 1.00 53.91 107 ARG A C 1
ATOM 803 O O . ARG A 1 107 ? 14.236 -3.362 -42.696 1.00 53.91 107 ARG A O 1
ATOM 810 N N . HIS A 1 108 ? 12.184 -2.861 -43.463 1.00 46.84 108 HIS A N 1
ATOM 811 C CA . HIS A 1 108 ? 12.672 -2.103 -44.610 1.00 46.84 108 HIS A CA 1
ATOM 812 C C . HIS A 1 108 ? 13.253 -0.817 -44.021 1.00 46.84 108 HIS A C 1
ATOM 814 O O . HIS A 1 108 ? 12.521 -0.063 -43.372 1.00 46.84 108 HIS A O 1
ATOM 820 N N . ASP A 1 109 ? 14.565 -0.637 -44.139 1.00 44.94 109 ASP A N 1
ATOM 821 C CA . ASP A 1 109 ? 15.199 0.634 -43.812 1.00 44.94 109 ASP A CA 1
ATOM 822 C C . ASP A 1 109 ? 14.555 1.710 -44.701 1.00 44.94 109 ASP A C 1
ATOM 824 O O . ASP A 1 109 ? 14.456 1.502 -45.915 1.00 44.94 109 ASP A O 1
ATOM 828 N N . PRO A 1 110 ? 14.050 2.826 -44.148 1.00 42.25 110 PRO A N 1
ATOM 829 C CA . PRO A 1 110 ? 13.560 3.923 -44.960 1.00 42.25 110 PRO A CA 1
ATOM 830 C C . PRO A 1 110 ? 14.781 4.748 -45.372 1.00 42.25 110 PRO A C 1
ATOM 832 O O . PRO A 1 110 ? 15.157 5.706 -44.698 1.00 42.25 110 PRO A O 1
ATOM 835 N N . GLY A 1 111 ? 15.437 4.309 -46.441 1.00 50.09 111 GLY A N 1
ATOM 836 C CA . GLY A 1 111 ? 16.671 4.900 -46.941 1.00 50.09 111 GLY A CA 1
ATOM 837 C C . GLY A 1 111 ? 17.060 4.384 -48.323 1.00 50.09 111 GLY A C 1
ATOM 838 O O . GLY A 1 111 ? 18.206 3.993 -48.500 1.00 50.09 111 GLY A O 1
ATOM 839 N N . GLU A 1 112 ? 16.115 4.375 -49.267 1.00 36.50 112 GLU A N 1
ATOM 840 C CA . GLU A 1 112 ? 16.373 4.508 -50.713 1.00 36.50 112 GLU A CA 1
ATOM 841 C C . GLU A 1 112 ? 15.377 5.501 -51.320 1.00 36.50 112 GLU A C 1
ATOM 843 O O . GLU A 1 112 ? 14.194 5.473 -50.898 1.00 36.50 112 GLU A O 1
#

Foldseek 3Di:
DDDLVRQLVVLVVLLVVLVVQLVVLVPDDDPVDVVSVVSNVCSVVSNVVSVVSNVVSVVVPPPPNPDPPPDPVLCVQVVPDDPDPDDPPDPDDDDPPPVPDPDDDDDPPPDD

Secondary structure (DSSP, 8-state):
---HHHHHHHHHHHHHHHHHHHHHHHTS-----HHHHHHHHHHHHHHHHHHHHHHHHHHHS-TTSSS-----GGGHHHHSPPPPSS-TT-S-S-PPPGGGS-PPPPP--S--